Protein AF-Q8DLY4-F1 (afdb_monomer_lite)

pLDDT: mean 80.32, std 17.92, range [36.31, 98.12]

Sequence (180 aa):
MSFFRDLNAFLEQKLEDFIRANPQLELNLLL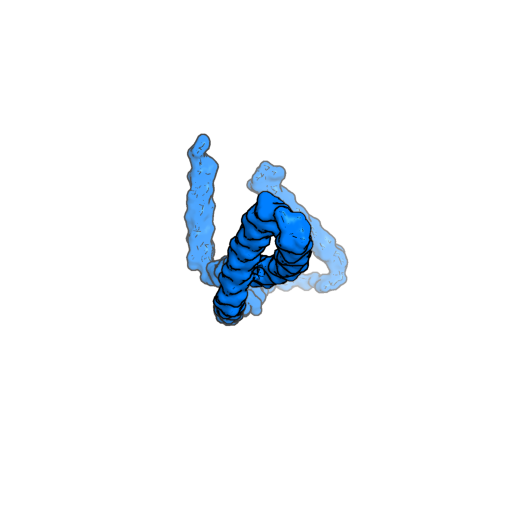LELDDQERQTQERLLRLQQEVNTCEQQILGLVSEIRRWRDRIQTAMAAQRPDLVELAQQREAELRRRGEQLWTQRLNALHQIPLTQQLLQKIRDRRQEVMNRVPTTSAPPPPPPPPPRISSDLNDPIEAEFRRLELQTALEELKRSMGL

Foldseek 3Di:
DVVVVVVVVVVVVVVVVVCVVPVLVVLVVVLVVLVVVLVVLVVLLVVLVVLLVVLVVVLVVLVVVLVVLVVQLVVCVVVVNVVSNVVSVVVSVVSVVVNVVSVVSNVVSVVVNVVSVVVSVVSVVVSVVSVVVNPPPVPPDPPDDDDDDDDDDPDDVVVVVVVVVVVVVVVVVVVVVVPD

Radius of gyration: 34.33 Å; chains: 1; bounding box: 84×44×82 Å

Structure (mmCIF, N/CA/C/O backbone):
data_AF-Q8DLY4-F1
#
_entry.id   AF-Q8DLY4-F1
#
loop_
_atom_site.group_PDB
_atom_site.id
_atom_site.type_symbol
_atom_site.label_atom_id
_atom_site.label_alt_id
_atom_site.label_comp_id
_atom_site.label_asym_id
_atom_site.label_entity_id
_atom_site.label_seq_id
_atom_site.pdbx_PDB_ins_code
_atom_site.Cartn_x
_atom_site.Cartn_y
_atom_site.Cartn_z
_atom_site.occupancy
_atom_site.B_iso_or_equiv
_atom_site.auth_seq_id
_atom_site.auth_comp_id
_atom_site.auth_asym_id
_atom_site.auth_atom_id
_atom_site.pdbx_PDB_model_num
ATOM 1 N N . MET A 1 1 ? -21.431 36.222 22.104 1.00 56.41 1 MET A N 1
ATOM 2 C CA . MET A 1 1 ? -20.634 35.010 21.802 1.00 56.41 1 MET A CA 1
ATOM 3 C C . MET A 1 1 ? -20.034 34.340 23.062 1.00 56.41 1 MET A C 1
ATOM 5 O O . MET A 1 1 ? -19.041 33.641 22.926 1.00 56.41 1 MET A O 1
ATOM 9 N N . SER A 1 2 ? -20.618 34.504 24.267 1.00 60.97 2 SER A N 1
ATOM 10 C CA . SER A 1 2 ? -20.164 33.820 25.509 1.00 60.97 2 SER A CA 1
ATOM 11 C C . SER A 1 2 ? -21.100 32.674 25.902 1.00 60.97 2 SER A C 1
ATOM 13 O O . SER A 1 2 ? -20.657 31.549 26.056 1.00 60.97 2 SER A O 1
ATOM 15 N N . PHE A 1 3 ? -22.413 32.925 25.884 1.00 67.00 3 PHE A N 1
ATOM 16 C CA . PHE A 1 3 ? -23.453 31.974 26.2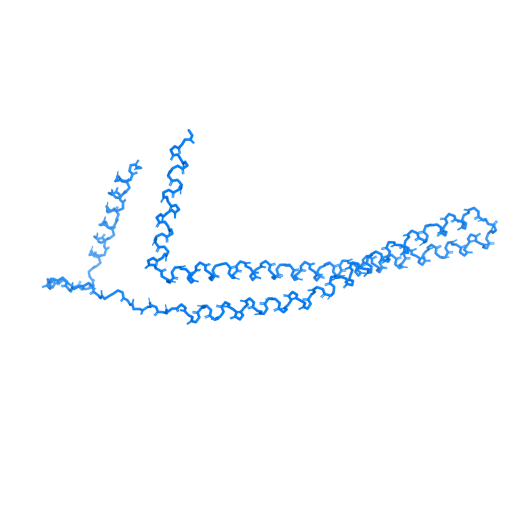99 1.00 67.00 3 PHE A CA 1
ATOM 17 C C . PHE A 1 3 ? -23.366 30.581 25.650 1.00 67.00 3 PHE A C 1
ATOM 19 O O . PHE A 1 3 ? -23.472 29.574 26.337 1.00 67.00 3 PHE A O 1
ATOM 26 N N . PHE A 1 4 ? -23.119 30.503 24.338 1.00 57.50 4 PHE A N 1
ATOM 27 C CA . PHE A 1 4 ? -22.953 29.213 23.652 1.00 57.50 4 PHE A CA 1
ATOM 28 C C . PHE A 1 4 ? -21.688 28.461 24.082 1.00 57.50 4 PHE A C 1
ATOM 30 O O . PHE A 1 4 ? -21.678 27.238 24.059 1.00 57.50 4 PHE A O 1
ATOM 37 N N . ARG A 1 5 ? -20.632 29.175 24.485 1.00 58.62 5 ARG A N 1
ATOM 38 C CA . ARG A 1 5 ? -19.383 28.577 24.968 1.00 58.62 5 ARG A CA 1
ATOM 39 C C . ARG A 1 5 ? -19.548 28.066 26.403 1.00 58.62 5 ARG A C 1
ATOM 41 O O . ARG A 1 5 ? -19.098 26.968 26.706 1.00 58.62 5 ARG A O 1
ATOM 48 N N . ASP A 1 6 ? -20.264 28.825 27.230 1.00 68.62 6 ASP A N 1
ATOM 49 C CA . ASP A 1 6 ? -20.591 28.469 28.615 1.00 68.62 6 ASP A CA 1
ATOM 50 C C . ASP A 1 6 ? -21.561 27.270 28.677 1.00 68.62 6 ASP A C 1
ATOM 52 O O . ASP A 1 6 ? -21.406 26.385 29.516 1.00 68.62 6 ASP A O 1
ATOM 56 N N . LEU A 1 7 ? -22.508 27.181 27.730 1.00 62.50 7 LEU A N 1
ATOM 57 C CA . LEU A 1 7 ? -23.383 26.016 27.554 1.00 62.50 7 LEU A CA 1
ATOM 58 C C . LEU A 1 7 ? -22.594 24.772 27.122 1.00 62.50 7 LEU A C 1
ATOM 60 O O . LEU A 1 7 ? -22.826 23.692 27.656 1.00 62.50 7 LEU A O 1
ATOM 64 N N . ASN A 1 8 ? -21.654 24.918 26.182 1.00 58.78 8 ASN A N 1
ATOM 65 C CA . ASN A 1 8 ? -20.832 23.801 25.712 1.00 58.78 8 ASN A CA 1
ATOM 66 C C . ASN A 1 8 ? -19.962 23.237 26.844 1.00 58.78 8 ASN A C 1
ATOM 68 O O . ASN A 1 8 ? -19.948 22.031 27.057 1.00 58.78 8 ASN A O 1
ATOM 72 N N . ALA A 1 9 ? -19.322 24.115 27.622 1.00 71.31 9 ALA A N 1
ATOM 73 C CA . ALA A 1 9 ? -18.516 23.723 28.776 1.00 71.31 9 ALA A CA 1
ATOM 74 C C . ALA A 1 9 ? -19.358 23.066 29.887 1.00 71.31 9 ALA A C 1
ATOM 76 O O . ALA A 1 9 ? -18.931 22.094 30.506 1.00 71.31 9 ALA A O 1
ATOM 77 N N . PHE A 1 10 ? -20.580 23.557 30.127 1.00 70.75 10 PHE A N 1
ATOM 78 C CA . PHE A 1 10 ? -21.509 22.939 31.077 1.00 70.75 10 PHE A CA 1
ATOM 79 C C . PHE A 1 10 ? -21.962 21.545 30.624 1.00 70.75 10 PHE A C 1
ATOM 81 O O . PHE A 1 10 ? -22.039 20.626 31.442 1.00 70.75 10 PHE A O 1
ATOM 88 N N . LEU A 1 11 ? -22.252 21.374 29.331 1.00 68.50 11 LEU A N 1
ATOM 89 C CA . LEU A 1 11 ? -22.605 20.076 28.761 1.00 68.50 11 LEU A CA 1
ATOM 90 C C . LEU A 1 11 ? -21.425 19.107 28.823 1.00 68.50 11 LEU A C 1
ATOM 92 O O . LEU A 1 11 ? -21.634 17.979 29.244 1.00 68.50 11 LEU A O 1
ATOM 96 N N . GLU A 1 12 ? -20.206 19.542 28.500 1.00 68.25 12 GLU A N 1
ATOM 97 C CA . GLU A 1 12 ? -18.986 18.739 28.661 1.00 68.25 12 GLU A CA 1
ATOM 98 C C . GLU A 1 12 ? -18.816 18.275 30.110 1.00 68.25 12 GLU A C 1
ATOM 100 O O . GLU A 1 12 ? -18.690 17.078 30.351 1.00 68.25 12 GLU A O 1
ATOM 105 N N . GLN A 1 13 ? -18.933 19.184 31.083 1.00 77.31 13 GLN A N 1
ATOM 106 C CA . GLN A 1 13 ? -18.808 18.851 32.503 1.00 77.31 13 GLN A CA 1
ATOM 107 C C . GLN A 1 13 ? -19.881 17.853 32.966 1.00 77.31 13 GLN A C 1
ATOM 109 O O . GLN A 1 13 ? -19.582 16.886 33.665 1.00 77.31 13 GLN A O 1
ATOM 114 N N . LYS A 1 14 ? -21.142 18.051 32.560 1.00 69.31 14 LYS A N 1
ATOM 115 C CA . LYS A 1 14 ? -22.235 17.128 32.900 1.00 69.31 14 LYS A CA 1
ATOM 116 C C . LYS A 1 14 ? -22.112 15.781 32.209 1.00 69.31 14 LYS A C 1
ATOM 118 O O . LYS A 1 14 ? -22.506 14.775 32.791 1.00 69.31 14 LYS A O 1
ATOM 123 N N . LEU A 1 15 ? -21.578 15.755 30.997 1.00 68.25 15 LEU A N 1
ATOM 124 C CA . LEU A 1 15 ? -21.347 14.537 30.234 1.00 68.25 15 LEU A CA 1
ATOM 125 C C . LEU A 1 15 ? -20.184 13.746 30.845 1.00 68.25 15 LEU A C 1
ATOM 127 O O . LEU A 1 15 ? -20.287 12.533 30.987 1.00 68.25 15 LEU A O 1
ATOM 131 N N . GLU A 1 16 ? -19.142 14.421 31.321 1.00 68.62 16 GLU A N 1
ATOM 132 C CA . GLU A 1 16 ? -18.018 13.811 32.034 1.00 68.62 16 GLU A CA 1
ATOM 133 C C . GLU A 1 16 ? -18.436 13.257 33.408 1.00 68.62 16 GLU A C 1
ATOM 135 O O . GLU A 1 16 ? -18.118 12.112 33.743 1.00 68.62 16 GLU A O 1
ATOM 140 N N . ASP A 1 17 ? -19.243 14.011 34.165 1.00 69.31 17 ASP A N 1
ATOM 141 C CA . ASP A 1 17 ? -19.874 13.543 35.406 1.00 69.31 17 ASP A CA 1
ATOM 142 C C . ASP A 1 17 ? -20.794 12.330 35.150 1.00 69.31 17 ASP A C 1
ATOM 144 O O . ASP A 1 17 ? -20.808 11.371 35.927 1.00 69.31 17 ASP A O 1
ATOM 148 N N . PHE A 1 18 ? -21.540 12.338 34.039 1.00 63.09 18 PHE A N 1
ATOM 149 C CA . PHE A 1 18 ? -22.434 11.248 33.643 1.00 63.09 18 PHE A CA 1
ATOM 150 C C . PHE A 1 18 ? -21.675 9.998 33.179 1.00 63.09 18 PHE A C 1
ATOM 152 O O . PHE A 1 18 ? -22.077 8.888 33.527 1.00 63.09 18 PHE A O 1
ATOM 159 N N . ILE A 1 19 ? -20.561 10.145 32.453 1.00 62.53 19 ILE A N 1
ATOM 160 C CA . ILE A 1 19 ? -19.683 9.027 32.076 1.00 62.53 19 ILE A CA 1
ATOM 161 C C . ILE A 1 19 ? -19.058 8.409 33.331 1.00 62.53 19 ILE A C 1
ATOM 163 O O . ILE A 1 19 ? -19.116 7.192 33.499 1.00 62.53 19 ILE A O 1
ATOM 167 N N . ARG A 1 20 ? -18.543 9.223 34.265 1.00 67.00 20 ARG A N 1
ATOM 168 C CA . ARG A 1 20 ? -17.981 8.726 35.537 1.00 67.00 20 ARG A CA 1
ATOM 169 C C . ARG A 1 20 ? -19.000 7.976 36.389 1.00 67.00 20 ARG A C 1
ATOM 171 O O . ARG A 1 20 ? -18.643 7.012 37.062 1.00 67.00 20 ARG A O 1
ATOM 178 N N . ALA A 1 21 ? -20.261 8.402 36.364 1.00 72.62 21 ALA A N 1
ATOM 179 C CA . ALA A 1 21 ? -21.344 7.725 37.070 1.00 72.62 21 ALA A CA 1
ATOM 180 C C . ALA A 1 21 ? -21.766 6.396 36.410 1.00 72.62 21 ALA A C 1
ATOM 182 O O . ALA A 1 21 ? -22.439 5.588 37.051 1.00 72.62 21 ALA A O 1
ATOM 183 N N . ASN A 1 22 ? -21.372 6.147 35.155 1.00 68.88 22 ASN A N 1
ATOM 184 C CA . ASN A 1 22 ? -21.810 5.005 34.356 1.00 68.88 22 ASN A CA 1
ATOM 185 C C . ASN A 1 22 ? -20.615 4.317 33.660 1.00 68.88 22 ASN A C 1
ATOM 187 O O . ASN A 1 22 ? -20.414 4.499 32.457 1.00 68.88 22 ASN A O 1
ATOM 191 N N . PRO A 1 23 ? -19.860 3.445 34.354 1.00 73.50 23 PRO A N 1
ATOM 192 C CA . PRO A 1 23 ? -18.678 2.773 33.789 1.00 73.50 23 PRO A CA 1
ATOM 193 C C . PRO A 1 23 ? -18.978 1.920 32.542 1.00 73.50 23 PRO A C 1
ATOM 195 O O . PRO A 1 23 ? -18.098 1.652 31.729 1.00 73.50 23 PRO A O 1
ATOM 198 N N . GLN A 1 24 ? -20.233 1.505 32.348 1.00 74.19 24 GLN A N 1
ATOM 199 C CA . GLN A 1 24 ? -20.663 0.809 31.132 1.00 74.19 24 GLN A CA 1
ATOM 200 C C . GLN A 1 24 ? -20.665 1.722 29.896 1.00 74.19 24 GLN A C 1
ATOM 202 O O . GLN A 1 24 ? -20.379 1.254 28.797 1.00 74.19 24 GLN A O 1
ATOM 207 N N . LEU A 1 25 ? -20.961 3.017 30.058 1.00 76.12 25 LEU A N 1
ATOM 208 C CA . LEU A 1 25 ? -20.922 3.979 28.954 1.00 76.12 25 LEU A CA 1
ATOM 209 C C . LEU A 1 25 ? -19.491 4.211 28.473 1.00 76.12 25 LEU A C 1
ATOM 211 O O . LEU A 1 25 ? -19.272 4.261 27.269 1.00 76.12 25 LEU A O 1
ATOM 215 N N . GLU A 1 26 ? -18.524 4.277 29.388 1.00 77.25 26 GLU A N 1
ATOM 216 C CA . GLU A 1 26 ? -17.102 4.387 29.042 1.00 77.25 26 GLU A CA 1
ATOM 217 C C . GLU A 1 26 ? -16.630 3.181 28.213 1.00 77.25 26 GLU A C 1
ATOM 219 O O . GLU A 1 26 ? -15.987 3.347 27.177 1.00 77.25 26 GLU A O 1
ATOM 224 N N . LEU A 1 27 ? -17.030 1.963 28.599 1.00 79.56 27 LEU A N 1
ATOM 225 C CA . LEU A 1 27 ? -16.731 0.754 27.824 1.00 79.56 27 LEU A CA 1
ATOM 226 C C . LEU A 1 27 ? -17.393 0.770 26.437 1.00 79.56 27 LEU A C 1
ATOM 228 O O . LEU A 1 27 ? -16.769 0.360 25.459 1.00 79.56 27 LEU A O 1
ATOM 232 N N . ASN A 1 28 ? -18.629 1.264 26.330 1.00 81.81 28 ASN A N 1
ATOM 233 C CA . ASN A 1 28 ? -19.329 1.389 25.048 1.00 81.81 28 ASN A CA 1
ATOM 234 C C . ASN A 1 28 ? -18.688 2.441 24.129 1.00 81.81 28 ASN A C 1
ATOM 236 O O . ASN A 1 28 ? -18.567 2.202 22.929 1.00 81.81 28 ASN A O 1
ATOM 240 N N . LEU A 1 29 ? -18.246 3.579 24.675 1.00 86.31 29 LEU A N 1
ATOM 241 C CA . LEU A 1 29 ? -17.488 4.588 23.928 1.00 86.31 29 LEU A CA 1
ATOM 242 C C . LEU A 1 29 ? -16.174 4.004 23.407 1.00 86.31 29 LEU A C 1
ATOM 244 O O . LEU A 1 29 ? -15.872 4.124 22.223 1.00 86.31 29 LEU A O 1
ATOM 248 N N . LEU A 1 30 ? -15.450 3.275 24.255 1.00 85.00 30 LEU A N 1
ATOM 249 C CA . LEU A 1 30 ? -14.210 2.617 23.863 1.00 85.00 30 LEU A CA 1
ATOM 250 C C . LEU A 1 30 ? -14.438 1.539 22.785 1.00 85.00 30 LEU A C 1
ATOM 252 O O . LEU A 1 30 ? -13.608 1.374 21.893 1.00 85.00 30 LEU A O 1
ATOM 256 N N . LEU A 1 31 ? -15.573 0.830 22.804 1.00 87.50 31 LEU A N 1
ATOM 257 C CA . LEU A 1 31 ? -15.951 -0.084 21.718 1.00 87.50 31 LEU A CA 1
ATOM 258 C C . LEU A 1 31 ? -16.205 0.641 20.392 1.00 87.50 31 LEU A C 1
ATOM 260 O O . LEU A 1 31 ? -15.814 0.121 19.347 1.00 87.50 31 LEU A O 1
ATOM 264 N N . LEU A 1 32 ? -16.844 1.814 20.424 1.00 90.06 32 LEU A N 1
ATOM 265 C CA . LEU A 1 32 ? -17.068 2.632 19.229 1.00 90.06 32 LEU A CA 1
ATOM 266 C C . LEU A 1 32 ? -15.741 3.129 18.643 1.00 90.06 32 LEU A C 1
ATOM 268 O O . LEU A 1 32 ? -15.537 3.024 17.436 1.00 90.06 32 LEU A O 1
ATOM 272 N N . GLU A 1 33 ? -14.823 3.599 19.489 1.00 88.81 33 GLU A N 1
ATOM 273 C CA . GLU A 1 33 ? -13.479 4.008 19.062 1.00 88.81 33 GLU A CA 1
ATOM 274 C C . GLU A 1 33 ? -12.698 2.845 18.446 1.00 88.81 33 GLU A C 1
ATOM 276 O O . GLU A 1 33 ? -12.085 3.000 17.391 1.00 88.81 33 GLU A O 1
ATOM 281 N N . LEU A 1 34 ? -12.738 1.661 19.066 1.00 89.56 34 LEU A N 1
ATOM 282 C CA . LEU A 1 34 ? -12.069 0.475 18.531 1.00 89.56 34 LEU A CA 1
ATOM 283 C C . LEU A 1 34 ? -12.672 0.013 17.199 1.00 89.56 34 LEU A C 1
ATOM 285 O O . LEU A 1 34 ? -11.929 -0.446 16.335 1.00 89.56 34 LEU A O 1
ATOM 289 N N . ASP A 1 35 ? -13.988 0.132 17.013 1.00 93.06 35 ASP A N 1
ATOM 290 C CA . ASP A 1 35 ? -14.649 -0.188 15.743 1.00 93.06 35 ASP A CA 1
ATOM 291 C C . ASP A 1 35 ? -14.246 0.797 14.632 1.00 93.06 35 ASP A C 1
ATOM 293 O O . ASP A 1 35 ? -13.947 0.374 13.514 1.00 93.06 35 ASP A O 1
ATOM 297 N N . ASP A 1 36 ? -14.151 2.094 14.940 1.00 94.25 36 ASP A N 1
ATOM 298 C CA . ASP A 1 36 ? -13.650 3.103 14.000 1.00 94.25 36 ASP A CA 1
ATOM 299 C C . ASP A 1 36 ? -12.170 2.871 13.651 1.00 94.25 36 ASP A C 1
ATOM 301 O O . ASP A 1 36 ? -11.804 2.806 12.474 1.00 94.25 36 ASP A O 1
ATOM 305 N N . GLN A 1 37 ? -11.320 2.627 14.653 1.00 90.06 37 GLN A N 1
ATOM 306 C CA . GLN A 1 37 ? -9.911 2.281 14.442 1.00 90.06 37 GLN A CA 1
ATOM 307 C C . GLN A 1 37 ? -9.746 1.005 13.613 1.00 90.06 37 GLN A C 1
ATOM 309 O O . GLN A 1 37 ? -8.862 0.931 12.751 1.00 90.06 37 GLN A O 1
ATOM 314 N N . GLU A 1 38 ? -10.590 -0.003 13.844 1.00 94.06 38 GLU A N 1
ATOM 315 C CA . GLU A 1 38 ? -10.605 -1.227 13.053 1.00 94.06 38 GLU A CA 1
ATOM 316 C C . GLU A 1 38 ? -10.914 -0.913 11.583 1.00 94.06 38 GLU A C 1
ATOM 318 O O . GLU A 1 38 ? -10.151 -1.322 10.703 1.00 94.06 38 GLU A O 1
ATOM 323 N N . ARG A 1 39 ? -11.979 -0.148 11.308 1.00 96.94 39 ARG A N 1
ATOM 324 C CA . ARG A 1 39 ? -12.362 0.253 9.943 1.00 96.94 39 ARG A CA 1
ATOM 325 C C . ARG A 1 39 ? -11.256 1.037 9.248 1.00 96.94 39 ARG A C 1
ATOM 327 O O . ARG A 1 39 ? -10.850 0.668 8.148 1.00 96.94 39 ARG A O 1
ATOM 334 N N . GLN A 1 40 ? -10.700 2.053 9.903 1.00 96.44 40 GLN A N 1
ATOM 335 C CA . GLN A 1 40 ? -9.603 2.855 9.352 1.00 96.44 40 GLN A CA 1
ATOM 336 C C . GLN A 1 40 ? -8.364 2.002 9.044 1.00 96.44 40 GLN A C 1
ATOM 338 O O . GLN A 1 40 ? -7.713 2.174 8.009 1.00 96.44 40 GLN A O 1
ATOM 343 N N . THR A 1 41 ? -8.042 1.042 9.915 1.00 93.44 41 THR A N 1
ATOM 344 C CA . THR A 1 41 ? -6.909 0.127 9.711 1.00 93.44 41 THR A CA 1
ATOM 345 C C . THR A 1 41 ? -7.167 -0.835 8.547 1.00 93.44 41 THR A C 1
ATOM 347 O O . THR A 1 41 ? -6.256 -1.103 7.759 1.00 93.44 41 THR A O 1
ATOM 350 N N . GLN A 1 42 ? -8.403 -1.318 8.384 1.00 97.56 42 GLN A N 1
ATOM 351 C CA . GLN A 1 42 ? -8.807 -2.129 7.231 1.00 97.56 42 GLN A CA 1
ATOM 352 C C . GLN A 1 42 ? -8.728 -1.333 5.923 1.00 97.56 42 GLN A C 1
ATOM 354 O O . GLN A 1 42 ? -8.152 -1.817 4.948 1.00 97.56 42 GLN A O 1
ATOM 359 N N . GLU A 1 43 ? -9.230 -0.098 5.897 1.00 97.88 43 GLU A N 1
ATOM 360 C CA . GLU A 1 43 ? -9.112 0.780 4.730 1.00 97.88 43 GLU A CA 1
ATOM 361 C C . GLU A 1 43 ? -7.653 1.036 4.360 1.00 97.88 43 GLU A C 1
ATOM 363 O O . GLU A 1 43 ? -7.281 0.957 3.187 1.00 97.88 43 GLU A O 1
ATOM 368 N N . ARG A 1 44 ? -6.799 1.301 5.355 1.00 97.25 44 ARG A N 1
ATOM 369 C CA . ARG A 1 44 ? -5.360 1.470 5.140 1.00 97.25 44 ARG A CA 1
ATOM 370 C C . ARG A 1 44 ? -4.741 0.227 4.509 1.00 97.25 44 ARG A C 1
ATOM 372 O O . ARG A 1 44 ? -3.951 0.356 3.576 1.00 97.25 44 ARG A O 1
ATOM 379 N N . LEU A 1 45 ? -5.103 -0.962 4.987 1.00 97.38 45 LEU A N 1
ATOM 380 C CA . LEU A 1 45 ? -4.616 -2.220 4.427 1.00 97.38 45 LEU A CA 1
ATOM 381 C C . LEU A 1 45 ? -5.026 -2.379 2.955 1.00 97.38 45 LEU A C 1
ATOM 383 O O . LEU A 1 45 ? -4.190 -2.735 2.126 1.00 97.38 45 LEU A O 1
ATOM 387 N N . LEU A 1 46 ? -6.283 -2.074 2.624 1.00 98.12 46 LEU A N 1
ATOM 388 C CA . LEU A 1 46 ? -6.776 -2.116 1.246 1.00 98.12 46 LEU A CA 1
ATOM 389 C C . LEU A 1 46 ? -6.043 -1.112 0.350 1.00 98.12 46 LEU A C 1
ATOM 391 O O . LEU A 1 46 ? -5.624 -1.472 -0.750 1.00 98.12 46 LEU A O 1
ATOM 395 N N . ARG A 1 47 ? -5.824 0.118 0.828 1.00 98.12 47 ARG A N 1
ATOM 396 C CA . ARG A 1 47 ? -5.063 1.142 0.093 1.00 98.12 47 ARG A CA 1
ATOM 397 C C . ARG A 1 47 ? -3.632 0.691 -0.192 1.00 98.12 47 ARG A C 1
ATOM 399 O O . ARG A 1 47 ? -3.187 0.815 -1.327 1.00 98.12 47 ARG A O 1
ATOM 406 N N . LEU A 1 48 ? -2.942 0.108 0.792 1.00 98.06 48 LEU A N 1
ATOM 407 C CA . LEU A 1 48 ? -1.586 -0.425 0.606 1.00 98.06 48 LEU A CA 1
ATOM 408 C C . LEU A 1 48 ? -1.548 -1.548 -0.442 1.00 98.06 48 LEU A C 1
ATOM 410 O O . LEU A 1 48 ? -0.654 -1.583 -1.282 1.00 98.06 48 LEU A O 1
ATOM 414 N N . GLN A 1 49 ? -2.529 -2.454 -0.435 1.00 97.44 49 GLN A N 1
ATOM 415 C CA . GLN A 1 49 ? -2.621 -3.516 -1.444 1.00 97.44 49 GLN A CA 1
ATOM 416 C C . GLN A 1 49 ? -2.885 -2.955 -2.849 1.00 97.44 49 GLN A C 1
ATOM 418 O O . GLN A 1 49 ? -2.266 -3.387 -3.821 1.00 97.44 49 GLN A O 1
ATOM 423 N N . GLN A 1 50 ? -3.773 -1.965 -2.965 1.00 97.94 50 GLN A N 1
ATOM 424 C CA . GLN A 1 50 ? -4.037 -1.274 -4.229 1.00 97.94 50 GLN A CA 1
ATOM 425 C C . GLN A 1 50 ? -2.806 -0.519 -4.740 1.00 97.94 50 GLN A C 1
ATOM 427 O O . GLN A 1 50 ? -2.534 -0.540 -5.942 1.00 97.94 50 GLN A O 1
ATOM 432 N N . GLU A 1 51 ? -2.043 0.113 -3.849 1.00 97.56 51 GLU A N 1
ATOM 433 C CA . GLU A 1 51 ? -0.793 0.794 -4.182 1.00 97.56 51 GLU A CA 1
ATOM 434 C C . GLU A 1 51 ? 0.239 -0.183 -4.754 1.00 97.56 51 GLU A C 1
ATOM 436 O O . GLU A 1 51 ? 0.816 0.096 -5.806 1.00 97.56 51 GLU A O 1
ATOM 441 N N . VAL A 1 52 ? 0.412 -1.357 -4.133 1.00 97.94 52 VAL A N 1
ATOM 442 C CA . VAL A 1 52 ? 1.288 -2.421 -4.653 1.00 97.94 52 VAL A CA 1
ATOM 443 C C . VAL A 1 52 ? 0.875 -2.821 -6.070 1.00 97.94 52 VAL A C 1
ATOM 445 O O . VAL A 1 52 ? 1.707 -2.777 -6.977 1.00 97.94 52 VAL A O 1
ATOM 448 N N . ASN A 1 53 ? -0.406 -3.130 -6.284 1.00 97.44 53 ASN A N 1
ATOM 449 C CA . ASN A 1 53 ? -0.920 -3.540 -7.595 1.00 97.44 53 ASN A CA 1
ATOM 450 C C . ASN A 1 53 ? -0.738 -2.441 -8.654 1.00 97.44 53 ASN A C 1
ATOM 452 O O . ASN A 1 53 ? -0.365 -2.714 -9.794 1.00 97.44 53 ASN A O 1
ATOM 456 N N . THR A 1 54 ? -0.973 -1.185 -8.275 1.00 97.50 54 THR A N 1
ATOM 457 C CA . THR A 1 54 ? -0.811 -0.033 -9.170 1.00 97.50 54 THR A CA 1
ATOM 458 C C . THR A 1 54 ? 0.653 0.151 -9.562 1.00 97.50 54 THR A C 1
ATOM 460 O O . THR A 1 54 ? 0.956 0.325 -10.743 1.00 97.50 54 THR A O 1
ATOM 463 N N . CYS A 1 55 ? 1.576 0.059 -8.599 1.00 97.50 55 CYS A N 1
ATOM 464 C CA . CYS A 1 55 ? 3.009 0.122 -8.875 1.00 97.50 55 CYS A CA 1
ATOM 465 C C . CYS A 1 55 ? 3.443 -1.013 -9.809 1.00 97.50 55 CYS A C 1
ATOM 467 O O . CYS A 1 55 ? 4.185 -0.770 -10.756 1.00 97.50 55 CYS A O 1
ATOM 469 N N . GLU A 1 56 ? 2.960 -2.239 -9.591 1.00 96.25 56 GLU A N 1
ATOM 470 C CA . GLU A 1 56 ? 3.265 -3.390 -10.451 1.00 96.25 56 GLU A CA 1
ATOM 471 C C . GLU A 1 56 ? 2.815 -3.170 -11.895 1.00 96.25 56 GLU A C 1
ATOM 473 O O . GLU A 1 56 ? 3.608 -3.353 -12.820 1.00 96.25 56 GLU A O 1
ATOM 478 N N . GLN A 1 57 ? 1.580 -2.711 -12.099 1.00 97.44 57 GLN A N 1
ATOM 479 C CA . GLN A 1 57 ? 1.063 -2.401 -13.434 1.00 97.44 57 GLN A CA 1
ATOM 480 C C . GLN A 1 57 ? 1.895 -1.314 -14.126 1.00 97.44 57 GLN A C 1
ATOM 482 O O . GLN A 1 57 ? 2.248 -1.449 -15.300 1.00 97.44 57 GLN A O 1
ATOM 487 N N . GLN A 1 58 ? 2.262 -0.258 -13.396 1.00 97.31 58 GLN A N 1
ATOM 488 C CA . GLN A 1 58 ? 3.092 0.819 -13.931 1.00 97.31 58 GLN A CA 1
ATOM 489 C C . GLN A 1 58 ? 4.514 0.346 -14.264 1.00 97.31 58 GLN A C 1
ATOM 491 O O . GLN A 1 58 ? 5.044 0.709 -15.313 1.00 97.31 58 GLN A O 1
ATOM 496 N N . ILE A 1 59 ? 5.119 -0.499 -13.424 1.00 96.19 59 ILE A N 1
ATOM 497 C CA . ILE A 1 59 ? 6.435 -1.097 -13.680 1.00 96.19 59 ILE A CA 1
ATOM 498 C C . ILE A 1 59 ? 6.392 -1.962 -14.944 1.00 96.19 59 ILE A C 1
ATOM 500 O O . ILE A 1 59 ? 7.270 -1.829 -15.796 1.00 96.19 59 ILE A O 1
ATOM 504 N N . LEU A 1 60 ? 5.369 -2.805 -15.113 1.00 96.56 60 LEU A N 1
ATOM 505 C CA . LEU A 1 60 ? 5.209 -3.623 -16.321 1.00 96.56 60 LEU A CA 1
ATOM 506 C C . LEU A 1 60 ? 5.079 -2.756 -17.582 1.00 96.56 60 LEU A C 1
ATOM 508 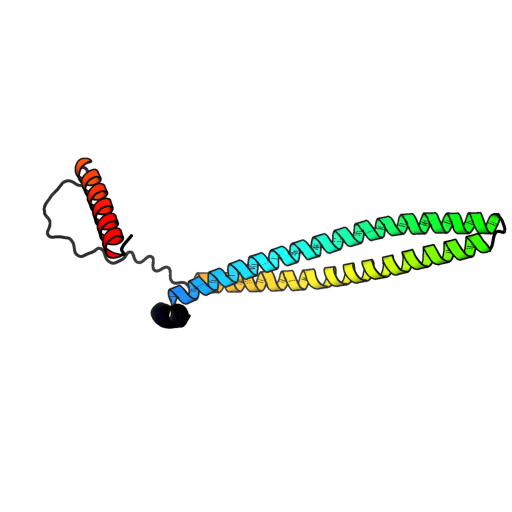O O . LEU A 1 60 ? 5.716 -3.049 -18.599 1.00 96.56 60 LEU A O 1
ATOM 512 N N . GLY A 1 61 ? 4.326 -1.654 -17.497 1.00 96.31 61 GLY A N 1
ATOM 513 C CA . GLY A 1 61 ? 4.245 -0.648 -18.557 1.00 96.31 61 GLY A CA 1
ATOM 514 C C . GLY A 1 61 ? 5.617 -0.060 -18.900 1.00 96.31 61 GLY A C 1
ATOM 515 O O . GLY A 1 61 ? 6.042 -0.119 -20.055 1.00 96.31 61 GLY A O 1
ATOM 516 N N . LEU A 1 62 ? 6.367 0.403 -17.896 1.00 96.50 62 LEU A N 1
ATOM 517 C CA . LEU A 1 62 ? 7.708 0.967 -18.089 1.00 96.50 62 LEU A CA 1
ATOM 518 C C . LEU A 1 62 ? 8.696 -0.031 -18.690 1.00 96.50 62 LEU A C 1
ATOM 520 O O . LEU A 1 62 ? 9.498 0.350 -19.538 1.00 96.50 62 LEU A O 1
ATOM 524 N N . VAL A 1 63 ? 8.639 -1.309 -18.309 1.00 95.50 63 VAL A N 1
ATOM 525 C CA . VAL A 1 63 ? 9.502 -2.344 -18.900 1.00 95.50 63 VAL A CA 1
ATOM 526 C C . VAL A 1 63 ? 9.267 -2.449 -20.408 1.00 95.50 63 VAL A C 1
ATOM 528 O O . VAL A 1 63 ? 10.230 -2.576 -21.169 1.00 95.50 63 VAL A O 1
ATOM 531 N N . SER A 1 64 ? 8.013 -2.361 -20.861 1.00 95.38 64 SER A N 1
ATOM 532 C CA . SER A 1 64 ? 7.699 -2.374 -22.295 1.00 95.38 64 SER A CA 1
ATOM 533 C C . SER A 1 64 ? 8.233 -1.130 -23.022 1.00 95.38 64 SER A C 1
ATOM 535 O O . SER A 1 64 ? 8.803 -1.243 -24.110 1.00 95.38 64 SER A O 1
ATOM 537 N N . GLU A 1 65 ? 8.143 0.045 -22.395 1.00 96.19 65 GLU A N 1
ATOM 538 C CA . GLU A 1 65 ? 8.659 1.299 -22.949 1.00 96.19 65 GLU A CA 1
ATOM 539 C C . GLU A 1 65 ? 10.189 1.312 -23.022 1.00 96.19 65 GLU A C 1
ATOM 541 O O . GLU A 1 65 ? 10.752 1.690 -24.051 1.00 96.19 65 GLU A O 1
ATOM 546 N N . ILE A 1 66 ? 10.867 0.844 -21.971 1.00 94.69 66 ILE A N 1
ATOM 547 C CA . ILE A 1 66 ? 12.328 0.719 -21.928 1.00 94.69 66 ILE A CA 1
ATOM 548 C C . ILE A 1 66 ? 12.807 -0.207 -23.048 1.00 94.69 66 ILE A C 1
ATOM 550 O O . ILE A 1 66 ? 13.745 0.145 -23.763 1.00 94.69 66 ILE A O 1
ATOM 554 N N . ARG A 1 67 ? 12.142 -1.354 -23.264 1.00 95.25 67 ARG A N 1
ATOM 555 C CA . ARG A 1 67 ? 12.465 -2.256 -24.386 1.00 95.25 67 ARG A CA 1
ATOM 556 C C . ARG A 1 67 ? 12.352 -1.539 -25.731 1.00 95.25 67 ARG A C 1
ATOM 558 O O . ARG A 1 67 ? 13.299 -1.564 -26.510 1.00 95.25 67 ARG A O 1
ATOM 565 N N . ARG A 1 68 ? 11.255 -0.811 -25.961 1.00 96.38 68 ARG A N 1
ATOM 566 C CA . ARG A 1 68 ? 11.045 -0.046 -27.200 1.00 96.38 68 ARG A CA 1
ATOM 567 C C . ARG A 1 68 ? 12.132 1.005 -27.438 1.00 96.38 68 ARG A C 1
ATOM 569 O O . ARG A 1 68 ? 12.572 1.188 -28.572 1.00 96.38 68 ARG A O 1
ATOM 576 N N . TRP A 1 69 ? 12.548 1.728 -26.399 1.00 94.44 69 TRP A N 1
ATOM 577 C CA . TRP A 1 69 ? 13.627 2.711 -26.521 1.00 94.44 69 TRP A CA 1
ATOM 578 C C . TRP A 1 69 ? 14.982 2.053 -26.751 1.00 94.44 69 TRP A C 1
ATOM 580 O O . TRP A 1 69 ? 15.755 2.551 -27.565 1.00 94.44 69 TRP A O 1
ATOM 590 N N . ARG A 1 70 ? 15.234 0.895 -26.140 1.00 95.00 70 ARG A N 1
ATOM 591 C CA . ARG A 1 70 ? 16.449 0.116 -26.380 1.00 95.00 70 ARG A CA 1
ATOM 592 C C . ARG A 1 70 ? 16.561 -0.351 -27.835 1.00 95.00 70 ARG A C 1
ATOM 594 O O . ARG A 1 70 ? 17.622 -0.196 -28.435 1.00 95.00 70 ARG A O 1
ATOM 601 N N . ASP A 1 71 ? 15.464 -0.810 -28.435 1.00 95.81 71 ASP A N 1
ATOM 602 C CA . ASP A 1 71 ? 15.425 -1.182 -29.859 1.00 95.81 71 ASP A CA 1
ATOM 603 C C . ASP A 1 71 ? 15.664 0.035 -30.775 1.00 95.81 71 ASP A C 1
ATOM 605 O O . ASP A 1 71 ? 16.376 -0.038 -31.782 1.00 95.81 71 ASP A O 1
ATOM 609 N N . ARG A 1 72 ? 15.122 1.205 -30.403 1.00 95.31 72 ARG A N 1
ATOM 610 C CA . ARG A 1 72 ? 15.366 2.473 -31.114 1.00 95.31 72 ARG A CA 1
ATOM 611 C C . ARG A 1 72 ? 16.820 2.922 -31.025 1.00 95.31 72 ARG A C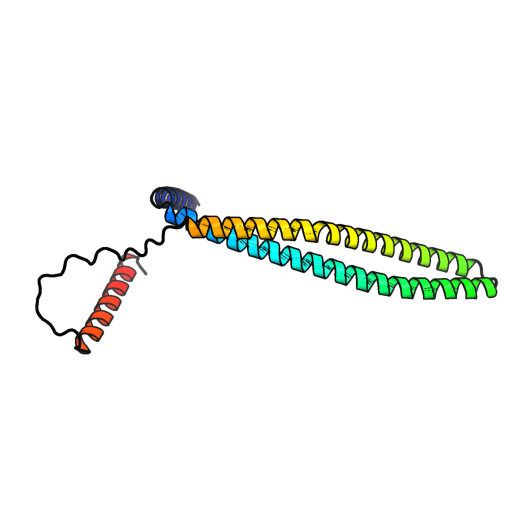 1
ATOM 613 O O . ARG A 1 72 ? 17.354 3.381 -32.030 1.00 95.31 72 ARG A O 1
ATOM 620 N N . ILE A 1 73 ? 17.460 2.764 -29.866 1.00 94.75 73 ILE A N 1
ATOM 621 C CA . ILE A 1 73 ? 18.890 3.038 -29.686 1.00 94.75 73 ILE A CA 1
ATOM 622 C C . ILE A 1 73 ? 19.702 2.144 -30.628 1.00 94.75 73 ILE A C 1
ATOM 624 O O . ILE A 1 73 ? 20.542 2.649 -31.366 1.00 94.75 73 ILE A O 1
ATOM 628 N N . GLN A 1 74 ? 19.408 0.840 -30.682 1.00 95.00 74 GLN A N 1
ATOM 629 C CA . GLN A 1 74 ? 20.072 -0.092 -31.605 1.00 95.00 74 GLN A CA 1
ATOM 630 C C . GLN A 1 74 ? 19.890 0.303 -33.074 1.00 95.00 74 GLN A C 1
ATOM 632 O O . GLN A 1 74 ? 20.858 0.317 -33.834 1.00 95.00 74 GLN A O 1
ATOM 637 N N . THR A 1 75 ? 18.678 0.703 -33.454 1.00 95.38 75 THR A N 1
ATOM 638 C CA . THR A 1 75 ? 18.379 1.170 -34.815 1.00 95.38 75 THR A CA 1
ATOM 639 C C . THR A 1 75 ? 19.143 2.458 -35.155 1.00 95.38 75 THR A C 1
ATOM 641 O O . THR A 1 75 ? 19.719 2.571 -36.235 1.00 95.38 75 THR A O 1
ATOM 644 N N . ALA A 1 76 ? 19.196 3.424 -34.233 1.00 94.38 76 ALA A N 1
ATOM 645 C CA . ALA A 1 76 ? 19.914 4.686 -34.423 1.00 94.38 76 ALA A CA 1
ATOM 646 C C . ALA A 1 76 ? 21.441 4.497 -34.478 1.00 94.38 76 ALA A C 1
ATOM 648 O O . ALA A 1 76 ? 22.109 5.169 -35.267 1.00 94.38 76 ALA A O 1
ATOM 649 N N . MET A 1 77 ? 21.980 3.549 -33.701 1.00 93.44 77 MET A N 1
ATOM 650 C CA . MET A 1 77 ? 23.388 3.148 -33.774 1.00 93.44 77 MET A CA 1
ATOM 651 C C . MET A 1 77 ? 23.721 2.538 -35.139 1.00 93.44 77 MET A C 1
ATOM 653 O O . MET A 1 77 ? 24.712 2.929 -35.750 1.00 93.44 77 MET A O 1
ATOM 657 N N . ALA A 1 78 ? 22.874 1.638 -35.653 1.00 95.56 78 ALA A N 1
ATOM 658 C CA . ALA A 1 78 ? 23.056 1.042 -36.978 1.00 95.56 78 ALA A CA 1
ATOM 659 C C . ALA A 1 78 ? 23.000 2.090 -38.106 1.00 95.56 78 ALA A C 1
ATOM 661 O O . ALA A 1 78 ? 23.735 1.987 -39.084 1.00 95.56 78 ALA A O 1
ATOM 662 N N . ALA A 1 79 ? 22.174 3.128 -37.945 1.00 95.38 79 ALA A N 1
ATOM 663 C CA . ALA A 1 79 ? 22.064 4.250 -38.877 1.00 95.38 79 ALA A CA 1
ATOM 664 C C . ALA A 1 79 ? 23.157 5.329 -38.707 1.00 95.38 79 ALA A C 1
ATOM 666 O O . ALA A 1 79 ? 23.087 6.355 -39.380 1.00 95.38 79 ALA A O 1
ATOM 667 N N . GLN A 1 80 ? 24.131 5.134 -37.806 1.00 94.06 80 GLN A N 1
ATOM 668 C CA . GLN A 1 80 ? 25.232 6.072 -37.533 1.00 94.06 80 GLN A CA 1
ATOM 669 C C . GLN A 1 80 ? 24.768 7.504 -37.194 1.00 94.06 80 GLN A C 1
ATOM 671 O O . GLN A 1 80 ? 25.420 8.482 -37.555 1.00 94.06 80 GLN A O 1
ATOM 676 N N . ARG A 1 81 ? 23.639 7.646 -36.481 1.00 94.75 81 ARG A N 1
ATOM 677 C CA . ARG A 1 81 ? 23.121 8.949 -36.020 1.00 94.75 81 ARG A CA 1
ATOM 678 C C . ARG A 1 81 ? 23.338 9.129 -34.511 1.00 94.75 81 ARG A C 1
ATOM 680 O O . ARG A 1 81 ? 22.422 8.817 -33.745 1.00 94.75 81 ARG A O 1
ATOM 687 N N . PRO A 1 82 ? 24.508 9.632 -34.067 1.00 92.19 82 PRO A N 1
ATOM 688 C CA . PRO A 1 82 ? 24.839 9.743 -32.644 1.00 92.19 82 PRO A CA 1
ATOM 689 C C . PRO A 1 82 ? 23.886 10.672 -31.881 1.00 92.19 82 PRO A C 1
ATOM 691 O O . PRO A 1 82 ? 23.490 10.334 -30.769 1.00 92.19 82 PRO A O 1
ATOM 694 N N . ASP A 1 83 ? 23.412 11.755 -32.506 1.00 94.06 83 ASP A N 1
ATOM 695 C CA . ASP A 1 83 ? 22.468 12.697 -31.884 1.00 94.06 83 ASP A CA 1
ATOM 696 C C . ASP A 1 83 ? 21.177 12.000 -31.413 1.00 94.06 83 ASP A C 1
ATOM 698 O O . ASP A 1 83 ? 20.641 12.280 -30.342 1.00 94.06 83 ASP A O 1
ATOM 702 N N . LEU A 1 84 ? 20.671 11.047 -32.208 1.00 94.12 84 LEU A N 1
ATOM 703 C CA . LEU A 1 84 ? 19.467 10.284 -31.867 1.00 94.12 84 LEU A CA 1
ATOM 704 C C . LEU A 1 84 ? 19.739 9.211 -30.812 1.00 94.12 84 LEU A C 1
ATOM 706 O O . LEU A 1 84 ? 18.847 8.896 -30.024 1.00 94.12 84 LEU A O 1
ATOM 710 N N . VAL A 1 85 ? 20.950 8.650 -30.801 1.00 96.00 85 VAL A N 1
ATOM 711 C CA . VAL A 1 85 ? 21.382 7.682 -29.789 1.00 96.00 85 VAL A CA 1
ATOM 712 C C . VAL A 1 85 ? 21.433 8.352 -28.421 1.00 96.00 85 VAL A C 1
ATOM 714 O O . VAL A 1 85 ? 20.859 7.818 -27.474 1.00 96.00 85 VAL A O 1
ATOM 717 N N . GLU A 1 86 ? 22.043 9.533 -28.324 1.00 94.38 86 GLU A N 1
ATOM 718 C CA . GLU A 1 86 ? 22.162 10.270 -27.066 1.00 94.38 86 GLU A CA 1
ATOM 719 C C . GLU A 1 86 ? 20.785 10.645 -26.500 1.00 94.38 86 GLU A C 1
ATOM 721 O O . GLU A 1 86 ? 20.476 10.337 -25.347 1.00 94.38 86 GLU A O 1
ATOM 726 N N . LEU A 1 87 ? 19.903 11.211 -27.332 1.00 94.12 87 LEU A N 1
ATOM 727 C CA . LEU A 1 87 ? 18.538 11.552 -26.921 1.00 94.12 87 LEU A CA 1
ATOM 728 C C . LEU A 1 87 ? 17.747 10.322 -26.454 1.00 94.12 87 LEU A C 1
ATOM 730 O O . LEU A 1 87 ? 17.035 10.378 -25.450 1.00 94.12 87 LEU A O 1
ATOM 734 N N . ALA A 1 88 ? 17.863 9.196 -27.158 1.00 93.62 88 ALA A N 1
ATOM 735 C CA . ALA A 1 88 ? 17.164 7.973 -26.781 1.00 93.62 88 ALA A CA 1
ATOM 736 C C . ALA A 1 88 ? 17.726 7.351 -25.487 1.00 93.62 88 ALA A C 1
ATOM 738 O O . ALA A 1 88 ? 16.950 6.853 -24.671 1.00 93.62 88 ALA A O 1
ATOM 739 N N . GLN A 1 89 ? 19.039 7.437 -25.251 1.00 93.62 89 GLN A N 1
ATOM 740 C CA . GLN A 1 89 ? 19.673 7.005 -23.999 1.00 93.62 89 GLN A CA 1
ATOM 741 C C . GLN A 1 89 ? 19.235 7.858 -22.805 1.00 93.62 89 GLN A C 1
ATOM 743 O O . GLN A 1 89 ? 18.965 7.315 -21.732 1.00 93.62 89 GLN A O 1
ATOM 748 N N . GLN A 1 90 ? 19.109 9.178 -22.984 1.00 95.69 90 GLN A N 1
ATOM 749 C CA . GLN A 1 90 ? 18.569 10.067 -21.951 1.00 95.69 90 GLN A CA 1
ATOM 750 C C . GLN A 1 90 ? 17.133 9.663 -21.582 1.00 95.69 90 GLN A C 1
ATOM 752 O O . GLN A 1 90 ? 16.826 9.494 -20.401 1.00 95.69 90 GLN A O 1
ATOM 757 N N . ARG A 1 91 ? 16.276 9.396 -22.580 1.00 95.00 91 ARG A N 1
ATOM 758 C CA . ARG A 1 91 ? 14.905 8.899 -22.356 1.00 95.00 91 ARG A CA 1
ATOM 759 C C . ARG A 1 91 ? 14.868 7.552 -21.642 1.00 95.00 91 ARG A C 1
ATOM 761 O O . ARG A 1 91 ? 14.071 7.364 -20.728 1.00 95.00 91 ARG A O 1
ATOM 768 N N . GLU A 1 92 ? 15.736 6.616 -22.013 1.00 94.38 92 GLU A N 1
ATOM 769 C CA . GLU A 1 92 ? 15.842 5.333 -21.316 1.00 94.38 92 GLU A CA 1
ATOM 770 C C . GLU A 1 92 ? 16.265 5.518 -19.847 1.00 94.38 92 GLU A C 1
ATOM 772 O O . GLU A 1 92 ? 15.725 4.862 -18.955 1.00 94.38 92 GLU A O 1
ATOM 777 N N . ALA A 1 93 ? 17.215 6.417 -19.575 1.00 95.44 93 ALA A N 1
ATOM 778 C CA . ALA A 1 93 ? 17.662 6.720 -18.218 1.00 95.44 93 ALA A CA 1
ATOM 779 C C . ALA A 1 93 ? 16.546 7.354 -17.367 1.00 95.44 93 ALA A C 1
ATOM 781 O O . ALA A 1 93 ? 16.386 6.980 -16.204 1.00 95.44 93 ALA A O 1
ATOM 782 N N . GLU A 1 94 ? 15.740 8.256 -17.939 1.00 96.56 94 GLU A N 1
ATOM 783 C CA . GLU A 1 94 ? 14.543 8.816 -17.291 1.00 96.56 94 GLU A CA 1
ATOM 784 C C . GLU A 1 94 ? 13.541 7.716 -16.910 1.00 96.56 94 GLU A C 1
ATOM 786 O O . GLU A 1 94 ? 13.089 7.651 -15.763 1.00 96.56 94 GLU A O 1
ATOM 791 N N . LEU A 1 95 ? 13.235 6.809 -17.844 1.00 96.44 95 LEU A N 1
ATOM 792 C CA . LEU A 1 95 ? 12.314 5.695 -17.603 1.00 96.44 95 LEU A CA 1
ATOM 793 C C . LEU A 1 95 ? 12.835 4.742 -16.521 1.00 96.44 95 LEU A C 1
ATOM 795 O O . LEU A 1 95 ? 12.063 4.298 -15.672 1.00 96.44 95 LEU A O 1
ATOM 799 N N . ARG A 1 96 ? 14.144 4.461 -16.507 1.00 95.88 96 ARG A N 1
ATOM 800 C CA . ARG A 1 96 ? 14.775 3.636 -15.466 1.00 95.88 96 ARG A CA 1
ATOM 801 C C . ARG A 1 96 ? 14.684 4.277 -14.084 1.00 95.88 96 ARG A C 1
ATOM 803 O O . ARG A 1 96 ? 14.288 3.594 -13.144 1.00 95.88 96 ARG A O 1
ATOM 810 N N . ARG A 1 97 ? 14.968 5.579 -13.965 1.00 96.81 97 ARG A N 1
ATOM 811 C CA . ARG A 1 97 ? 14.817 6.321 -12.698 1.00 96.81 97 ARG A CA 1
ATOM 812 C C . ARG A 1 97 ? 13.378 6.281 -12.191 1.00 96.81 97 ARG A C 1
ATOM 814 O O . ARG A 1 97 ? 13.147 6.046 -11.009 1.00 96.81 97 ARG A O 1
ATOM 821 N N . ARG A 1 98 ? 12.400 6.452 -13.084 1.00 96.69 98 ARG A N 1
ATOM 822 C CA . ARG A 1 98 ? 10.980 6.319 -12.727 1.00 96.69 98 ARG A CA 1
ATOM 823 C C . ARG A 1 98 ? 10.643 4.901 -12.256 1.00 96.69 98 ARG A C 1
ATOM 825 O O . ARG A 1 98 ? 9.916 4.738 -11.281 1.00 96.69 98 ARG A O 1
ATOM 832 N N . GLY A 1 99 ? 11.190 3.882 -12.918 1.00 97.38 99 GLY A N 1
ATOM 833 C CA . GLY A 1 99 ? 11.041 2.486 -12.503 1.00 97.38 99 GLY A CA 1
ATOM 834 C C . GLY A 1 99 ? 11.595 2.226 -11.100 1.00 97.38 99 GLY A C 1
ATOM 835 O O . GLY A 1 99 ? 10.933 1.580 -10.294 1.00 97.38 99 GLY A O 1
ATOM 836 N N . GLU A 1 100 ? 12.765 2.779 -10.780 1.00 96.50 100 GLU A N 1
ATOM 837 C CA . GLU A 1 100 ? 13.386 2.677 -9.453 1.00 96.50 100 GLU A CA 1
ATOM 838 C C . GLU A 1 100 ? 12.530 3.328 -8.352 1.00 96.50 100 GLU A C 1
ATOM 840 O O . GLU A 1 100 ? 12.345 2.750 -7.277 1.00 96.50 100 GLU A O 1
ATOM 845 N N . GLN A 1 101 ? 11.940 4.494 -8.634 1.00 97.00 101 GLN A N 1
ATOM 846 C CA . GLN A 1 101 ? 11.021 5.169 -7.712 1.00 97.00 101 GLN A CA 1
ATOM 847 C C . GLN A 1 101 ? 9.783 4.313 -7.418 1.00 97.00 101 GLN A C 1
ATOM 849 O O . GLN A 1 101 ? 9.443 4.106 -6.252 1.00 97.00 101 GLN A O 1
ATOM 854 N N . LEU A 1 102 ? 9.146 3.759 -8.455 1.00 97.81 102 LEU A N 1
ATOM 855 C CA . LEU A 1 102 ? 7.979 2.882 -8.301 1.00 97.81 102 LEU A CA 1
ATOM 856 C C . LEU A 1 102 ? 8.320 1.581 -7.576 1.00 97.81 102 LEU A C 1
ATOM 858 O O . LEU A 1 102 ? 7.534 1.088 -6.770 1.00 97.81 102 LEU A O 1
ATOM 862 N N . TRP A 1 103 ? 9.505 1.028 -7.830 1.00 97.00 103 TRP A N 1
ATOM 863 C CA . TRP A 1 103 ? 9.980 -0.154 -7.122 1.00 97.00 103 TRP A CA 1
ATOM 864 C C . TRP A 1 103 ? 10.160 0.125 -5.628 1.00 97.00 103 TRP A C 1
ATOM 866 O O . TRP A 1 103 ? 9.702 -0.651 -4.791 1.00 97.00 103 TRP A O 1
ATOM 876 N N . THR A 1 104 ? 10.761 1.266 -5.292 1.00 97.75 104 THR A N 1
ATOM 877 C CA . THR A 1 104 ? 10.939 1.708 -3.903 1.00 97.75 104 THR A CA 1
ATOM 878 C C . THR A 1 104 ? 9.591 1.922 -3.214 1.00 97.75 104 THR A C 1
ATOM 880 O O . THR A 1 104 ? 9.388 1.448 -2.096 1.00 97.75 104 THR A O 1
ATOM 883 N N . GLN A 1 105 ? 8.638 2.565 -3.894 1.00 96.56 105 GLN A N 1
ATOM 884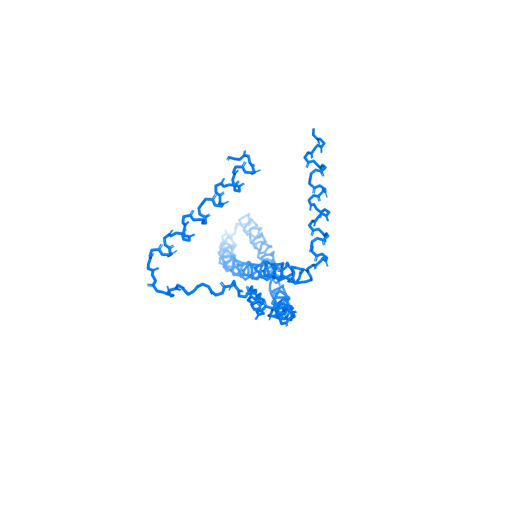 C CA . GLN A 1 105 ? 7.274 2.740 -3.395 1.00 96.56 105 GLN A CA 1
ATOM 885 C C . GLN A 1 105 ? 6.598 1.391 -3.114 1.00 96.56 105 GLN A C 1
ATOM 887 O O . GLN A 1 105 ? 6.098 1.163 -2.011 1.00 96.56 105 GLN A O 1
ATOM 892 N N . ARG A 1 106 ? 6.666 0.459 -4.071 1.00 97.75 106 ARG A N 1
ATOM 893 C CA . ARG A 1 106 ? 6.128 -0.897 -3.924 1.00 97.75 106 ARG A CA 1
ATOM 894 C C . ARG A 1 106 ? 6.740 -1.632 -2.732 1.00 97.75 106 ARG A C 1
ATOM 896 O O . ARG A 1 106 ? 6.008 -2.256 -1.968 1.00 97.75 106 ARG A O 1
ATOM 903 N N . LEU A 1 107 ? 8.062 -1.572 -2.564 1.00 97.69 107 LEU A N 1
ATOM 904 C CA . LEU A 1 107 ? 8.750 -2.206 -1.436 1.00 97.69 107 LEU A CA 1
ATOM 905 C C . LEU A 1 107 ? 8.289 -1.628 -0.096 1.00 97.69 107 LEU A C 1
ATOM 907 O O . LEU A 1 107 ? 8.005 -2.382 0.831 1.00 97.69 107 LEU A O 1
ATOM 911 N N . ASN A 1 108 ? 8.159 -0.305 -0.002 1.00 97.31 108 ASN A N 1
ATOM 912 C CA . ASN A 1 108 ? 7.664 0.349 1.206 1.00 97.31 108 ASN A CA 1
ATOM 913 C C . ASN A 1 108 ? 6.230 -0.082 1.537 1.00 97.31 108 ASN A C 1
ATOM 915 O O . ASN A 1 108 ? 5.949 -0.417 2.689 1.00 97.31 108 ASN A O 1
ATOM 919 N N . ALA A 1 109 ? 5.342 -0.131 0.540 1.00 96.56 109 ALA A N 1
ATOM 920 C CA . ALA A 1 109 ? 3.972 -0.597 0.728 1.00 96.56 109 ALA A CA 1
ATOM 921 C C . ALA A 1 109 ? 3.930 -2.068 1.183 1.00 96.56 109 ALA A C 1
ATOM 923 O O . ALA A 1 109 ? 3.255 -2.394 2.161 1.00 96.56 109 ALA A O 1
ATOM 924 N N . LEU A 1 110 ? 4.726 -2.945 0.557 1.00 97.69 110 LEU A N 1
ATOM 925 C CA . LEU A 1 110 ? 4.850 -4.355 0.947 1.00 97.69 110 LEU A CA 1
ATOM 926 C C . LEU A 1 110 ? 5.351 -4.537 2.382 1.00 97.69 110 LEU A C 1
ATOM 928 O O . LEU A 1 110 ? 4.835 -5.397 3.092 1.00 97.69 110 LEU A O 1
ATOM 932 N N . HIS A 1 111 ? 6.309 -3.726 2.837 1.00 97.12 111 HIS A N 1
ATOM 933 C CA . HIS A 1 111 ? 6.778 -3.768 4.224 1.00 97.12 111 HIS A CA 1
ATOM 934 C C . HIS A 1 111 ? 5.707 -3.313 5.229 1.00 97.12 111 HIS A C 1
ATOM 936 O O . HIS A 1 111 ? 5.652 -3.831 6.344 1.00 97.12 111 HIS A O 1
ATOM 942 N N . GLN A 1 112 ? 4.833 -2.371 4.857 1.00 95.19 112 GLN A N 1
ATOM 943 C CA . GLN A 1 112 ? 3.778 -1.867 5.746 1.00 95.19 112 GLN A CA 1
ATOM 944 C C . GLN A 1 112 ? 2.576 -2.809 5.882 1.00 95.19 112 GLN A C 1
ATOM 946 O O . GLN A 1 112 ? 1.904 -2.787 6.916 1.00 95.19 112 GLN A O 1
ATOM 951 N N . ILE A 1 113 ? 2.292 -3.638 4.875 1.00 97.06 113 ILE A N 1
ATOM 952 C CA . ILE A 1 113 ? 1.174 -4.595 4.892 1.00 97.06 113 ILE A CA 1
ATOM 953 C C . ILE A 1 113 ? 1.191 -5.515 6.129 1.00 97.06 113 ILE A C 1
ATOM 955 O O . ILE A 1 113 ? 0.201 -5.497 6.865 1.00 97.06 113 ILE A O 1
ATOM 959 N N . PRO A 1 114 ? 2.262 -6.279 6.431 1.00 95.69 114 PRO A N 1
ATOM 960 C CA . PRO A 1 114 ? 2.263 -7.181 7.584 1.00 95.69 114 PRO A CA 1
ATOM 961 C C . PRO A 1 114 ? 2.157 -6.427 8.916 1.00 95.69 114 PRO A C 1
ATOM 963 O O . PRO A 1 114 ? 1.467 -6.883 9.824 1.00 95.69 114 PRO A O 1
ATOM 966 N N . LEU A 1 115 ? 2.767 -5.242 9.025 1.00 92.88 115 LEU A N 1
ATOM 967 C CA . LEU A 1 115 ? 2.657 -4.391 10.216 1.00 92.88 115 LEU A CA 1
ATOM 968 C C . LEU A 1 115 ? 1.209 -3.935 10.447 1.00 92.88 115 LEU A C 1
ATOM 970 O O . LEU A 1 115 ? 0.701 -3.989 11.566 1.00 92.88 115 LEU A O 1
ATOM 974 N N . THR A 1 116 ? 0.521 -3.539 9.375 1.00 91.38 116 THR A N 1
ATOM 975 C CA . THR A 1 116 ? -0.885 -3.111 9.418 1.00 91.38 116 THR A CA 1
ATOM 976 C C . THR A 1 116 ? -1.810 -4.285 9.751 1.00 91.38 116 THR A C 1
ATOM 978 O O . THR A 1 116 ? -2.747 -4.128 10.528 1.00 91.38 116 THR A O 1
ATOM 981 N N . GLN A 1 117 ? -1.524 -5.486 9.236 1.00 95.56 117 GLN A N 1
ATOM 982 C CA . GLN A 1 117 ? -2.260 -6.709 9.585 1.00 95.56 117 GLN A CA 1
ATOM 983 C C . GLN A 1 117 ? -2.097 -7.083 11.063 1.00 95.56 117 GLN A C 1
ATOM 985 O O . GLN A 1 117 ? -3.076 -7.435 11.720 1.00 95.56 117 GLN A O 1
ATOM 990 N N . GLN A 1 118 ? -0.880 -6.982 11.604 1.00 91.50 118 GLN A N 1
ATOM 991 C CA . GLN A 1 118 ? -0.631 -7.216 13.028 1.00 91.50 118 GLN A CA 1
ATOM 992 C C . GLN A 1 118 ? -1.354 -6.192 13.907 1.00 91.50 118 GLN A C 1
ATOM 994 O O . GLN A 1 118 ? -1.919 -6.560 14.935 1.00 91.50 118 GLN A O 1
ATOM 999 N N . LEU A 1 119 ? -1.359 -4.916 13.507 1.00 90.56 119 LEU A N 1
ATOM 1000 C CA . LEU A 1 119 ? -2.109 -3.873 14.205 1.00 90.56 119 LEU A CA 1
ATOM 1001 C C . LEU A 1 119 ? -3.611 -4.177 14.205 1.00 90.56 119 LEU A C 1
ATOM 1003 O O . LEU A 1 119 ? -4.244 -4.112 15.254 1.00 90.56 119 LEU A O 1
ATOM 1007 N N . LEU A 1 120 ? -4.159 -4.570 13.053 1.00 92.44 120 LEU A N 1
ATOM 1008 C CA . LEU A 1 120 ? -5.566 -4.936 12.922 1.00 92.44 120 LEU A CA 1
ATOM 1009 C C . LEU A 1 120 ? -5.949 -6.089 13.860 1.00 92.44 120 LEU A C 1
ATOM 1011 O O . LEU A 1 120 ? -6.992 -6.025 14.504 1.00 92.44 120 LEU A O 1
ATOM 1015 N N . GLN A 1 121 ? -5.102 -7.117 13.969 1.00 90.81 121 GLN A N 1
ATOM 1016 C CA . GLN A 1 121 ? -5.343 -8.215 14.910 1.00 90.81 121 GLN A CA 1
ATOM 1017 C C . GLN A 1 121 ? -5.351 -7.733 16.360 1.00 90.81 121 GLN A C 1
ATOM 1019 O O . GLN A 1 121 ? -6.296 -8.011 17.086 1.00 90.81 121 GLN A O 1
ATOM 1024 N N . LYS A 1 122 ? -4.376 -6.909 16.759 1.00 84.56 122 LYS A N 1
ATOM 1025 C CA . LYS A 1 122 ? -4.340 -6.337 18.115 1.00 84.56 122 LYS A CA 1
ATOM 1026 C C . LYS A 1 122 ? -5.589 -5.515 18.444 1.00 84.56 122 LYS A C 1
ATOM 1028 O O . LYS A 1 122 ? -6.084 -5.590 19.565 1.00 84.56 122 LYS A O 1
ATOM 1033 N N . ILE A 1 123 ? -6.101 -4.740 17.484 1.00 86.50 123 ILE A N 1
ATOM 1034 C CA . ILE A 1 123 ? -7.343 -3.968 17.652 1.00 86.50 123 ILE A CA 1
ATOM 1035 C C . ILE A 1 123 ? -8.536 -4.913 17.844 1.00 86.50 123 ILE A C 1
ATOM 1037 O O . ILE A 1 123 ? -9.343 -4.698 18.747 1.00 86.50 123 ILE A O 1
ATOM 1041 N N . ARG A 1 124 ? -8.623 -5.990 17.055 1.00 90.25 124 ARG A N 1
ATOM 1042 C CA . ARG A 1 124 ? -9.683 -7.005 17.182 1.00 90.25 124 ARG A CA 1
ATOM 1043 C C . ARG A 1 124 ? -9.640 -7.733 18.521 1.00 90.25 124 ARG A C 1
ATOM 1045 O O . ARG A 1 124 ? -10.680 -7.855 19.165 1.00 90.25 124 ARG A O 1
ATOM 1052 N N . ASP A 1 125 ? -8.458 -8.151 18.963 1.00 85.31 125 ASP A N 1
ATOM 1053 C CA . ASP A 1 125 ? -8.267 -8.800 20.263 1.00 85.31 125 ASP A CA 1
ATOM 1054 C C . ASP A 1 125 ? -8.695 -7.861 21.396 1.00 85.31 125 ASP A C 1
ATOM 1056 O O . ASP A 1 125 ? -9.453 -8.241 22.292 1.00 85.31 125 ASP A O 1
ATOM 1060 N N . ARG A 1 126 ? -8.279 -6.590 21.319 1.00 80.38 126 ARG A N 1
ATOM 1061 C CA . ARG A 1 126 ? -8.655 -5.571 22.300 1.00 80.38 126 ARG A CA 1
ATOM 1062 C C . ARG A 1 126 ? -10.161 -5.319 22.313 1.00 80.38 126 ARG A C 1
ATOM 1064 O O . ARG A 1 126 ? -10.748 -5.196 23.384 1.00 80.38 126 ARG A O 1
ATOM 1071 N N . ARG A 1 127 ? -10.800 -5.277 21.145 1.00 86.81 127 ARG A N 1
ATOM 1072 C CA . ARG A 1 127 ? -12.255 -5.132 21.019 1.00 86.81 127 ARG A CA 1
ATOM 1073 C C . ARG A 1 127 ? -12.989 -6.302 21.664 1.00 86.81 127 ARG A C 1
ATOM 1075 O O . ARG A 1 127 ? -13.941 -6.072 22.403 1.00 86.81 127 ARG A O 1
ATOM 1082 N N . GLN A 1 128 ? -12.545 -7.534 21.427 1.00 85.69 128 GLN A N 1
ATOM 1083 C CA . GLN A 1 128 ? -13.130 -8.723 22.054 1.00 85.69 128 GLN A CA 1
ATOM 1084 C C . GLN A 1 128 ? -12.968 -8.692 23.574 1.00 85.69 128 GLN A C 1
ATOM 1086 O O . GLN A 1 128 ? -13.922 -8.965 24.299 1.00 85.69 128 GLN A O 1
ATOM 1091 N N . GLU A 1 129 ? -11.793 -8.298 24.068 1.00 83.94 129 GLU A N 1
ATOM 1092 C CA . GLU A 1 129 ? -11.550 -8.142 25.502 1.00 83.94 129 GLU A CA 1
ATOM 1093 C C . GLU A 1 129 ? -12.518 -7.130 26.131 1.00 83.94 129 GLU A C 1
ATOM 1095 O O . GLU A 1 129 ? -13.110 -7.405 27.173 1.00 83.94 129 GLU A O 1
ATOM 1100 N N . VAL A 1 130 ? -12.708 -5.975 25.492 1.00 84.00 130 VAL A N 1
ATOM 1101 C CA . VAL A 1 130 ? -13.606 -4.922 25.985 1.00 84.00 130 VAL A CA 1
ATOM 1102 C C . VAL A 1 130 ? -15.059 -5.377 25.907 1.00 84.00 130 VAL A C 1
ATOM 1104 O O . VAL A 1 130 ? -15.801 -5.181 26.863 1.00 84.00 130 VAL A O 1
ATOM 1107 N N . MET A 1 131 ? -15.454 -6.057 24.830 1.00 81.06 131 MET A N 1
ATOM 1108 C CA . MET A 1 131 ? -16.807 -6.588 24.664 1.00 81.06 131 MET A CA 1
ATOM 1109 C C . MET A 1 131 ? -17.147 -7.626 25.740 1.00 81.06 131 MET A C 1
ATOM 1111 O O . MET A 1 131 ? -18.247 -7.603 26.278 1.00 81.06 131 MET A O 1
ATOM 1115 N N . ASN A 1 132 ? -16.186 -8.471 26.125 1.00 80.75 132 ASN A N 1
ATOM 1116 C CA . ASN A 1 132 ? -16.348 -9.432 27.221 1.00 80.75 132 ASN A CA 1
ATOM 1117 C C . ASN A 1 132 ? -16.399 -8.759 28.604 1.00 80.75 132 ASN A C 1
ATOM 1119 O O . ASN A 1 132 ? -16.917 -9.339 29.557 1.00 80.75 132 ASN A O 1
ATOM 1123 N N . ARG A 1 133 ? -15.826 -7.555 28.730 1.00 75.25 133 ARG A N 1
ATOM 1124 C CA . ARG A 1 133 ? -15.838 -6.750 29.959 1.00 75.25 133 ARG A CA 1
ATOM 1125 C C . ARG A 1 133 ? -17.072 -5.870 30.089 1.00 75.25 133 ARG A C 1
ATOM 1127 O O . ARG A 1 133 ? -17.339 -5.436 31.204 1.00 75.25 133 ARG A O 1
ATOM 1134 N N . VAL A 1 134 ? -17.806 -5.603 29.005 1.00 72.56 134 VAL A N 1
ATOM 1135 C CA . VAL A 1 134 ? -19.138 -5.002 29.097 1.00 72.56 134 VAL A CA 1
ATOM 1136 C C . VAL A 1 134 ? -20.022 -6.035 29.790 1.00 72.56 134 VAL A C 1
ATOM 1138 O O . VAL A 1 134 ? -20.321 -7.071 29.195 1.00 72.56 134 VAL A O 1
ATOM 1141 N N . PRO A 1 135 ? -20.422 -5.820 31.055 1.00 60.94 135 PRO A N 1
ATOM 1142 C CA . PRO A 1 135 ? -21.366 -6.725 31.677 1.00 60.94 135 PRO A CA 1
ATOM 1143 C C . PRO A 1 135 ? -22.633 -6.702 30.821 1.00 60.94 135 PRO A C 1
ATOM 1145 O O . PRO A 1 135 ? -23.196 -5.634 30.574 1.00 60.94 135 PRO A O 1
ATOM 1148 N N . THR A 1 136 ? -23.103 -7.868 30.378 1.00 51.16 136 THR A N 1
ATOM 1149 C CA . THR A 1 136 ? -24.496 -8.060 29.972 1.00 51.16 136 THR A CA 1
ATOM 1150 C C . THR A 1 136 ? -25.371 -7.764 31.186 1.00 51.16 136 THR A C 1
ATOM 1152 O O . THR A 1 136 ? -25.882 -8.664 31.844 1.00 51.16 136 THR A O 1
ATOM 1155 N N . THR A 1 137 ? -25.574 -6.485 31.501 1.00 44.34 137 THR A N 1
ATOM 1156 C CA . THR A 1 137 ? -26.727 -6.033 32.272 1.00 44.34 137 THR A CA 1
ATOM 1157 C C . THR A 1 137 ? -27.927 -6.044 31.321 1.00 44.34 137 THR A C 1
ATOM 1159 O O . THR A 1 137 ? -28.588 -5.065 31.019 1.00 44.34 137 THR A O 1
ATOM 1162 N N . SER A 1 138 ? -28.226 -7.238 30.824 1.00 42.44 138 SER A N 1
ATOM 1163 C CA . SER A 1 138 ? -29.595 -7.676 30.636 1.00 42.44 138 SER A CA 1
ATOM 1164 C C . SER A 1 138 ? -30.060 -8.270 31.967 1.00 42.44 138 SER A C 1
ATOM 1166 O O . SER A 1 138 ? -30.542 -9.395 32.024 1.00 42.44 138 SER A O 1
ATOM 1168 N N . ALA A 1 139 ? -29.878 -7.538 33.068 1.00 36.31 139 ALA A N 1
ATOM 1169 C CA . ALA A 1 139 ? -30.916 -7.559 34.072 1.00 36.31 139 ALA A CA 1
ATOM 1170 C C . ALA A 1 139 ? -32.019 -6.694 33.452 1.00 36.31 139 ALA A C 1
ATOM 1172 O O . ALA A 1 139 ? -31.773 -5.505 33.222 1.00 36.31 139 ALA A O 1
ATOM 1173 N N . PRO A 1 140 ? -33.198 -7.253 33.115 1.00 41.19 140 PRO A N 1
ATOM 1174 C CA . PRO A 1 140 ? -34.353 -6.397 32.921 1.00 41.19 140 PRO A CA 1
ATOM 1175 C C . PRO A 1 140 ? -34.406 -5.459 34.136 1.00 41.19 140 PRO A C 1
ATOM 1177 O O . PRO A 1 140 ? -34.086 -5.918 35.243 1.00 41.19 140 PRO A O 1
ATOM 1180 N N . PRO A 1 141 ? -34.767 -4.172 33.977 1.00 46.62 141 PRO A N 1
ATOM 1181 C CA . PRO A 1 141 ? -35.107 -3.368 35.144 1.00 46.62 141 PRO A CA 1
ATOM 1182 C C . PRO A 1 141 ? -36.032 -4.227 36.021 1.00 46.62 141 PRO A C 1
ATOM 1184 O O . PRO A 1 141 ? -36.906 -4.900 35.453 1.00 46.62 141 PRO A O 1
ATOM 1187 N N . PRO A 1 142 ? -35.805 -4.315 37.350 1.00 44.09 142 PRO A N 1
ATOM 1188 C CA . PRO A 1 142 ? -36.698 -5.075 38.213 1.00 44.09 142 PRO A CA 1
ATOM 1189 C C . PRO A 1 142 ? -38.118 -4.657 37.837 1.00 44.09 142 PRO A C 1
ATOM 1191 O O . PRO A 1 142 ? -38.343 -3.449 37.681 1.00 44.09 142 PRO A O 1
ATOM 1194 N N . PRO A 1 143 ? -39.026 -5.616 37.566 1.00 48.06 143 PRO A N 1
ATOM 1195 C CA . PRO A 1 143 ? -40.365 -5.268 37.133 1.00 48.06 143 PRO A CA 1
ATOM 1196 C C . PRO A 1 143 ? -40.884 -4.218 38.116 1.00 48.06 143 PRO A C 1
ATOM 1198 O O . PRO A 1 143 ? -40.700 -4.405 39.327 1.00 48.06 143 PRO A O 1
ATOM 1201 N N . PRO A 1 144 ? -41.433 -3.088 37.629 1.00 52.72 144 PRO A N 1
ATOM 1202 C CA . PRO A 1 144 ? -42.010 -2.096 38.520 1.00 52.72 144 PRO A CA 1
ATOM 1203 C C . PRO A 1 144 ? -42.931 -2.833 39.500 1.00 52.72 144 PRO A C 1
ATOM 1205 O O . PRO A 1 144 ? -43.587 -3.799 39.080 1.00 52.72 144 PRO A O 1
ATOM 1208 N N . PRO A 1 145 ? -42.935 -2.464 40.798 1.00 50.53 145 PRO A N 1
ATOM 1209 C CA . PRO A 1 145 ? -43.785 -3.129 41.777 1.00 50.53 145 PRO A CA 1
ATOM 1210 C C . PRO A 1 145 ? -45.192 -3.213 41.185 1.00 50.53 145 PRO A C 1
ATOM 1212 O O . PRO A 1 145 ? -45.647 -2.224 40.600 1.00 50.53 145 PRO A O 1
ATOM 1215 N N . PRO A 1 146 ? -45.837 -4.394 41.229 1.00 42.59 146 PRO A N 1
ATOM 1216 C CA . PRO A 1 146 ? -47.078 -4.597 40.509 1.00 42.59 146 PRO A CA 1
ATOM 1217 C C . PRO A 1 146 ? -48.054 -3.495 40.930 1.00 42.59 146 PRO A C 1
ATOM 1219 O O . PRO A 1 146 ? -48.215 -3.279 42.138 1.00 42.59 146 PRO A O 1
ATOM 1222 N N . PRO A 1 147 ? -48.685 -2.779 39.980 1.00 52.03 147 PRO A N 1
ATOM 1223 C CA . PRO A 1 147 ? -49.770 -1.885 40.340 1.00 52.03 147 PRO A CA 1
ATOM 1224 C C . PRO A 1 147 ? -50.812 -2.699 41.122 1.00 52.03 147 PRO A C 1
ATOM 1226 O O . PRO A 1 147 ? -50.931 -3.914 40.893 1.00 52.03 147 PRO A O 1
ATOM 1229 N N . PRO A 1 148 ? -51.534 -2.083 42.077 1.00 41.97 148 PRO A N 1
ATOM 1230 C CA . PRO A 1 148 ? -52.592 -2.775 42.800 1.00 41.97 148 PRO A CA 1
ATOM 1231 C C . PRO A 1 148 ? -53.477 -3.482 41.775 1.00 41.97 148 PRO A C 1
ATOM 1233 O O . PRO A 1 148 ? -53.934 -2.861 40.818 1.00 41.97 148 PRO A O 1
ATOM 1236 N N . ARG A 1 149 ? -53.609 -4.806 41.922 1.00 42.72 149 ARG A N 1
ATOM 1237 C CA . ARG A 1 149 ? -54.298 -5.664 40.957 1.00 42.72 149 ARG A CA 1
ATOM 1238 C C . ARG A 1 149 ? -55.742 -5.196 40.828 1.00 42.72 149 ARG A C 1
ATOM 1240 O O . ARG A 1 149 ? -56.579 -5.543 41.655 1.00 42.72 149 ARG A O 1
ATOM 1247 N N . ILE A 1 150 ? -56.013 -4.432 39.783 1.00 44.00 150 ILE A N 1
ATOM 1248 C CA . ILE A 1 150 ? -57.345 -4.287 39.225 1.00 44.00 150 ILE A CA 1
ATOM 1249 C C . ILE A 1 150 ? -57.344 -5.230 38.034 1.00 44.00 150 ILE A C 1
ATOM 1251 O O . ILE A 1 150 ? -56.566 -5.078 37.097 1.00 44.00 150 ILE A O 1
ATOM 1255 N N . SER A 1 151 ? -58.125 -6.291 38.161 1.00 47.97 151 SER A N 1
ATOM 1256 C CA . SER A 1 151 ? -58.302 -7.314 37.146 1.00 47.97 151 SER A CA 1
ATOM 1257 C C . SER A 1 151 ? -58.855 -6.683 35.868 1.00 47.97 151 SER A C 1
ATOM 1259 O O . SER A 1 151 ? -60.036 -6.350 35.820 1.00 47.97 151 SER A O 1
ATOM 1261 N N . SER A 1 152 ? -58.031 -6.533 34.837 1.00 48.16 152 SER A N 1
ATOM 1262 C CA . SER A 1 152 ? -58.508 -6.312 33.473 1.00 48.16 152 SER A CA 1
ATOM 1263 C C . SER A 1 152 ? -57.702 -7.169 32.499 1.00 48.16 152 SER A C 1
ATOM 1265 O O . SER A 1 152 ? -56.476 -7.271 32.575 1.00 48.16 152 SER A O 1
ATOM 1267 N N . ASP A 1 153 ? -58.447 -7.886 31.664 1.00 46.31 153 ASP A N 1
ATOM 1268 C CA . ASP A 1 153 ? -57.992 -8.949 30.779 1.00 46.31 153 ASP A CA 1
ATOM 1269 C C . ASP A 1 153 ? -56.884 -8.504 29.815 1.00 46.31 153 ASP A C 1
ATOM 1271 O O . ASP A 1 153 ? -56.999 -7.532 29.074 1.00 46.31 153 ASP A O 1
ATOM 1275 N N . LEU A 1 154 ? -55.808 -9.290 29.783 1.00 46.41 154 LEU A N 1
ATOM 1276 C CA . LEU A 1 154 ? -54.573 -9.077 29.018 1.00 46.41 154 LEU A CA 1
ATOM 1277 C C . LEU A 1 154 ? -54.713 -9.251 27.490 1.00 46.41 154 LEU A C 1
ATOM 1279 O O . LEU A 1 154 ? -53.713 -9.484 26.815 1.00 46.41 154 LEU A O 1
ATOM 1283 N N . ASN A 1 155 ? -55.920 -9.160 26.929 1.00 48.09 155 ASN A N 1
ATOM 1284 C CA . ASN A 1 155 ? -56.135 -9.381 25.496 1.00 48.09 155 ASN A CA 1
ATOM 1285 C C . ASN A 1 155 ? -57.178 -8.452 24.854 1.00 48.09 155 ASN A C 1
ATOM 1287 O O . ASN A 1 155 ? -57.705 -8.779 23.791 1.00 48.09 155 ASN A O 1
ATOM 1291 N N . ASP A 1 156 ? -57.482 -7.310 25.480 1.00 54.78 156 ASP A N 1
ATOM 1292 C CA . ASP A 1 156 ? -58.416 -6.337 24.913 1.00 54.78 156 ASP A CA 1
ATOM 1293 C C . ASP A 1 156 ? -57.699 -5.392 23.919 1.00 54.78 156 ASP A C 1
ATOM 1295 O O . ASP A 1 156 ? -56.813 -4.627 24.320 1.00 54.78 156 ASP A O 1
ATOM 1299 N N . PRO A 1 157 ? -58.032 -5.425 22.613 1.00 57.97 157 PRO A N 1
ATOM 1300 C CA . PRO A 1 157 ? -57.424 -4.548 21.611 1.00 57.97 157 PRO A CA 1
ATOM 1301 C C . PRO A 1 157 ? -57.669 -3.055 21.882 1.00 57.97 157 PRO A C 1
ATOM 1303 O O . PRO A 1 157 ? -56.879 -2.228 21.427 1.00 57.97 157 PRO A O 1
ATOM 1306 N N . ILE A 1 158 ? -58.706 -2.701 22.648 1.00 57.62 158 ILE A N 1
ATOM 1307 C CA . ILE A 1 158 ? -59.040 -1.309 22.988 1.00 57.62 158 ILE A CA 1
ATOM 1308 C C . ILE A 1 158 ? -58.000 -0.712 23.947 1.00 57.62 158 ILE A C 1
ATOM 1310 O O . ILE A 1 158 ? -57.572 0.432 23.785 1.00 57.62 158 ILE A O 1
ATOM 1314 N N . GLU A 1 159 ? -57.509 -1.511 24.891 1.00 59.91 159 GLU A N 1
ATOM 1315 C CA . GLU A 1 159 ? -56.477 -1.105 25.850 1.00 59.91 159 GLU A CA 1
ATOM 1316 C C . GLU A 1 159 ? -55.150 -0.771 25.142 1.00 59.91 159 GLU A C 1
ATOM 1318 O O . GLU A 1 159 ? -54.414 0.141 25.529 1.00 59.91 159 GLU A O 1
ATOM 1323 N N . ALA A 1 160 ? -54.846 -1.477 24.047 1.00 63.12 160 ALA A N 1
ATOM 1324 C CA . ALA A 1 160 ? -53.667 -1.208 23.231 1.00 63.12 160 ALA A CA 1
ATOM 1325 C C . ALA A 1 160 ? -53.762 0.131 22.477 1.00 63.12 160 ALA A C 1
ATOM 1327 O O . ALA A 1 160 ? -52.740 0.801 22.290 1.00 63.12 160 ALA A O 1
ATOM 1328 N N . GLU A 1 161 ? -54.964 0.541 22.060 1.00 64.69 161 GLU A N 1
ATOM 1329 C CA . GLU A 1 161 ? -55.182 1.850 21.435 1.00 64.69 161 GLU A CA 1
ATOM 1330 C C . GLU A 1 161 ? -55.070 2.990 22.449 1.00 64.69 161 GLU A C 1
ATOM 1332 O O . GLU A 1 161 ? -54.402 3.988 22.167 1.00 64.69 161 GLU A O 1
ATOM 1337 N N . PHE A 1 162 ? -55.611 2.811 23.656 1.00 63.91 162 PHE A N 1
ATOM 1338 C CA . PHE A 1 162 ? -55.471 3.793 24.734 1.00 63.91 162 PHE A CA 1
ATOM 1339 C C . PHE A 1 162 ? -54.008 4.026 25.113 1.00 63.91 162 PHE A C 1
ATOM 1341 O O . PHE A 1 162 ? -53.561 5.170 25.160 1.00 63.91 162 PHE A O 1
ATOM 1348 N N . ARG A 1 163 ? -53.209 2.960 25.239 1.00 67.12 163 ARG A N 1
ATOM 1349 C CA . ARG A 1 163 ? -51.764 3.088 25.500 1.00 67.12 163 ARG A CA 1
ATOM 1350 C C . ARG A 1 163 ? -51.019 3.860 24.415 1.00 67.12 163 ARG A C 1
ATOM 1352 O O . ARG A 1 163 ? -50.078 4.594 24.712 1.00 67.12 163 ARG A O 1
ATOM 1359 N N . ARG A 1 164 ? -51.411 3.709 23.145 1.00 69.19 164 ARG A N 1
ATOM 1360 C CA . ARG A 1 164 ? -50.819 4.487 22.042 1.00 69.19 164 ARG A CA 1
ATOM 1361 C C . ARG A 1 164 ? -51.172 5.967 22.149 1.00 69.19 164 ARG A C 1
ATOM 1363 O O . ARG A 1 164 ? -50.309 6.806 21.902 1.00 69.19 164 ARG A O 1
ATOM 1370 N N . LEU A 1 165 ? -52.407 6.275 22.531 1.00 71.81 165 LEU A N 1
ATOM 1371 C CA . LEU A 1 165 ? -52.891 7.643 22.679 1.00 71.81 165 LEU A CA 1
ATOM 1372 C C . LEU A 1 165 ? -52.238 8.345 23.882 1.00 71.81 165 LEU A C 1
ATOM 1374 O O . LEU A 1 165 ? -51.810 9.494 23.771 1.00 71.81 165 LEU A O 1
ATOM 1378 N N . GLU A 1 166 ? -52.048 7.634 24.992 1.00 73.50 166 GLU A N 1
ATOM 1379 C CA . GLU A 1 166 ? -51.319 8.131 26.166 1.00 73.50 166 GLU A CA 1
ATOM 1380 C C . GLU A 1 166 ? -49.847 8.420 25.849 1.00 73.50 166 GLU A C 1
ATOM 1382 O O . GLU A 1 166 ? -49.334 9.481 26.205 1.00 73.50 166 GLU A O 1
ATOM 1387 N N . LEU A 1 167 ? -49.179 7.530 25.105 1.00 72.88 167 LEU A N 1
ATOM 1388 C CA . LEU A 1 167 ? -47.801 7.750 24.654 1.00 72.88 167 LEU A CA 1
ATOM 1389 C C . LEU A 1 167 ? -47.675 8.970 23.736 1.00 72.88 167 LEU A C 1
ATOM 1391 O O . LEU A 1 167 ? -46.712 9.723 23.857 1.00 72.88 167 LEU A O 1
ATOM 1395 N N . GLN A 1 168 ? -48.634 9.183 22.832 1.00 66.19 168 GLN A N 1
ATOM 1396 C CA . GLN A 1 168 ? -48.650 10.366 21.967 1.00 66.19 168 GLN A CA 1
ATOM 1397 C C . GLN A 1 168 ? -48.862 11.649 22.770 1.00 66.19 168 GLN A C 1
ATOM 1399 O O . GLN A 1 168 ? -48.141 12.622 22.563 1.00 66.19 168 GLN A O 1
ATOM 1404 N N . THR A 1 169 ? -49.785 11.625 23.731 1.00 73.50 169 THR A N 1
ATOM 1405 C CA . THR A 1 169 ? -50.069 12.777 24.597 1.00 73.50 169 THR A CA 1
ATOM 1406 C C . THR A 1 169 ? -48.852 13.142 25.447 1.00 73.50 169 THR A C 1
ATOM 1408 O O . THR A 1 169 ? -48.459 14.305 25.495 1.00 73.50 169 THR A O 1
ATOM 1411 N N . ALA A 1 170 ? -48.183 12.147 26.036 1.00 69.62 170 ALA A N 1
ATOM 1412 C CA . ALA A 1 170 ? -46.962 12.358 26.810 1.00 69.62 170 ALA A CA 1
ATOM 1413 C C . ALA A 1 170 ? -45.826 12.953 25.956 1.00 69.62 170 ALA A C 1
ATOM 1415 O O . ALA A 1 170 ? -45.058 13.792 26.425 1.00 69.62 170 ALA A O 1
ATOM 1416 N N . LEU A 1 171 ? -45.728 12.557 24.683 1.00 70.19 171 LEU A N 1
ATOM 1417 C CA . LEU A 1 171 ? -44.734 13.084 23.745 1.00 70.19 171 LEU A CA 1
ATOM 1418 C C . LEU A 1 171 ? -45.050 14.536 23.352 1.00 70.19 171 LEU A C 1
ATOM 1420 O O . LEU A 1 171 ? -44.143 15.365 23.276 1.00 70.19 171 LEU A O 1
ATOM 1424 N N . GLU A 1 172 ? -46.327 14.873 23.161 1.00 71.50 172 GLU A N 1
ATOM 1425 C CA . GLU A 1 172 ? -46.768 16.252 22.926 1.00 71.50 172 GLU A CA 1
ATOM 1426 C C . GLU A 1 172 ? -46.561 17.160 24.142 1.00 71.50 172 GLU A C 1
ATOM 1428 O O . GLU A 1 172 ? -46.137 18.306 23.981 1.00 71.50 172 GLU A O 1
ATOM 1433 N N . GLU A 1 173 ? -46.802 16.666 25.356 1.00 71.06 173 GLU A N 1
ATOM 1434 C CA . GLU A 1 173 ? -46.505 17.399 26.590 1.00 71.06 173 GLU A CA 1
ATOM 1435 C C . GLU A 1 173 ? -45.007 17.647 26.747 1.00 71.06 173 GLU A C 1
ATOM 1437 O O . GLU A 1 173 ? -44.597 18.758 27.086 1.00 71.06 173 GLU A O 1
ATOM 1442 N N . LEU A 1 174 ? -44.176 16.656 26.418 1.00 71.62 174 LEU A N 1
ATOM 1443 C CA . LEU A 1 174 ? -42.726 16.798 26.455 1.00 71.62 174 LEU A CA 1
ATOM 1444 C C . LEU A 1 174 ? -42.254 17.805 25.398 1.00 71.62 174 LEU A C 1
ATOM 1446 O O . LEU A 1 174 ? -41.463 18.695 25.705 1.00 71.62 174 LEU A O 1
ATOM 1450 N N . LYS A 1 175 ? -42.822 17.761 24.190 1.00 68.25 175 LYS A N 1
ATOM 1451 C CA . LYS A 1 175 ? -42.562 18.739 23.126 1.00 68.25 175 LYS A CA 1
ATOM 1452 C C . LYS A 1 175 ? -42.963 20.165 23.535 1.00 68.25 175 LYS A C 1
ATOM 1454 O O . LYS A 1 175 ? -42.163 21.084 23.371 1.00 68.25 175 LYS A O 1
ATOM 1459 N N . ARG A 1 176 ? -44.131 20.335 24.168 1.00 71.75 176 ARG A N 1
ATOM 1460 C CA . ARG A 1 176 ? -44.579 21.614 24.752 1.00 71.75 176 ARG A CA 1
ATOM 1461 C C . ARG A 1 176 ? -43.673 22.086 25.888 1.00 71.75 176 ARG A C 1
ATOM 1463 O O . ARG A 1 176 ? -43.362 23.271 25.951 1.00 71.75 176 ARG A O 1
ATOM 1470 N N . SER A 1 177 ? -43.219 21.182 26.757 1.00 63.81 177 SER A N 1
ATOM 1471 C CA . SER A 1 177 ? -42.303 21.505 27.862 1.00 63.81 177 SER A CA 1
ATOM 1472 C C . SER A 1 177 ? -40.905 21.912 27.382 1.00 63.81 177 SER A C 1
ATOM 1474 O O . SER A 1 177 ? -40.231 22.693 28.049 1.00 63.81 177 SER A O 1
ATOM 1476 N N . MET A 1 178 ? -40.497 21.442 26.198 1.00 58.75 178 MET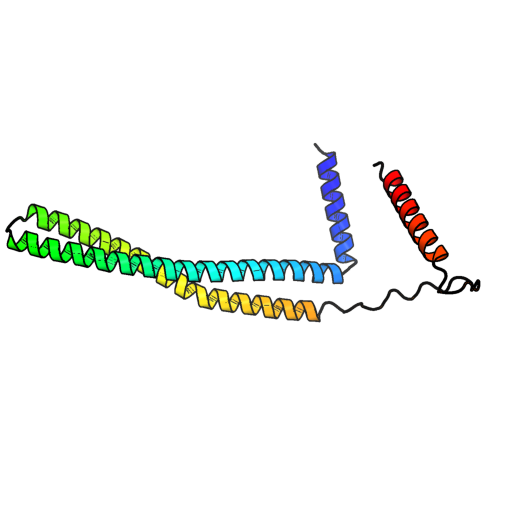 A N 1
ATOM 1477 C CA . MET A 1 178 ? -39.252 21.833 25.530 1.00 58.75 178 MET A CA 1
ATOM 1478 C C . MET A 1 178 ? -39.410 23.057 24.612 1.00 58.75 178 MET A C 1
ATOM 1480 O O . MET A 1 178 ? -38.432 23.479 23.998 1.00 58.75 178 MET A O 1
ATOM 1484 N N . GLY A 1 179 ? -40.606 23.654 24.539 1.00 55.41 179 GLY A N 1
ATOM 1485 C CA . GLY A 1 179 ? -40.853 24.903 23.815 1.00 55.41 179 GLY A CA 1
ATOM 1486 C C . GLY A 1 179 ? -40.721 24.810 22.289 1.00 55.41 179 GLY A C 1
ATOM 1487 O O . GLY A 1 179 ? -40.344 25.806 21.671 1.00 55.41 179 GLY A O 1
ATOM 1488 N N . LEU A 1 180 ? -41.013 23.643 21.695 1.00 46.56 180 LEU A N 1
ATOM 1489 C CA . LEU A 1 180 ? -41.121 23.432 20.240 1.00 46.56 180 LEU A CA 1
ATOM 1490 C C . LEU A 1 180 ? -42.574 23.340 19.763 1.00 46.56 180 LEU A C 1
ATOM 1492 O O . LEU A 1 180 ? -43.388 22.677 20.444 1.00 46.56 180 LEU A O 1
#

Secondary structure (DSSP, 8-state):
--HHHHHHHHHHHHHHHHHHH-HHHHHHHHHHHHHHHHHHHHHHHHHHHHHHHHHHHHHHHHHHHHHHHHHHHHHHHHTT-HHHHHHHHHHHHHHHHHHHHHHHHHHHHHHHHHHHHHHHHHHHHHHHHHHHHS-------PPPPPPP-----TT-HHHHHHHHHHHHHHHHHHHHHTT-

InterPro domains:
  IPR030816 Conserved hypothetical protein CHP04376 [PF27865] (3-137)
  IPR030816 Conserved hypothetical protein CHP04376 [TIGR04376] (3-137)

Organism: Thermosynechococcus vestitus (strain NIES-2133 / IAM M-273 / BP-1) (NCBI:txid197221)